Protein AF-A0A0B2PY81-F1 (afdb_monomer_lite)

Foldseek 3Di:
DAQELEDEPVDDCAPPDPSVVSSLCSLAPDPCVVHVHYYYDYDFFLDFAPDPVCVVVVHGGPVVRPVRPVVSCVVRVD

pLDDT: mean 93.11, std 7.55, range [57.5, 98.31]

InterPro domains:
  IPR029052 Metallo-dependent phosphatase-like [G3DSA:3.60.21.10] (1-75)
  IPR029052 Metallo-dependent phosphatase-like [SSF56300] (2-54)

Sequence (78 aa):
MFRFCIADTEHDWREGSEQYKFIEHCLATVDRQKQPWLIFAAHRVLGYSSDFWYGVEGSFEEPVGRESLQRDFGRNIK

Structure (mmCIF, N/CA/C/O backbone):
data_AF-A0A0B2PY81-F1
#
_entry.id   AF-A0A0B2PY81-F1
#
loop_
_atom_site.group_PDB
_atom_site.id
_atom_site.type_symbol
_atom_site.label_atom_id
_atom_site.label_alt_id
_atom_site.label_comp_id
_atom_site.label_asym_id
_atom_site.label_entity_id
_atom_site.label_seq_id
_atom_site.pdbx_PDB_ins_code
_atom_site.Cartn_x
_atom_site.Cartn_y
_atom_site.Cartn_z
_atom_site.occupancy
_atom_site.B_iso_or_equiv
_atom_site.auth_seq_id
_atom_site.auth_comp_id
_atom_site.auth_asym_id
_atom_site.auth_atom_id
_atom_site.pdbx_PDB_model_num
ATOM 1 N N . MET A 1 1 ? -14.580 -7.449 14.346 1.00 90.62 1 MET A N 1
ATOM 2 C CA . MET A 1 1 ? -14.819 -6.390 13.342 1.00 90.62 1 MET A CA 1
ATOM 3 C C . MET A 1 1 ? -13.534 -6.172 12.554 1.00 90.62 1 MET A C 1
ATOM 5 O O . MET A 1 1 ? -12.473 -6.254 13.164 1.00 90.62 1 MET A O 1
ATOM 9 N N . PHE A 1 2 ? -13.622 -5.926 11.246 1.00 96.75 2 PHE A N 1
ATOM 10 C CA . PHE A 1 2 ? -12.467 -5.724 10.359 1.00 96.75 2 PHE A CA 1
ATOM 11 C C . PHE A 1 2 ? -12.351 -4.253 9.939 1.00 96.75 2 PHE A C 1
ATOM 13 O O . PHE A 1 2 ? -13.364 -3.553 9.864 1.00 96.75 2 PHE A O 1
ATOM 20 N N . ARG A 1 3 ? -11.129 -3.800 9.655 1.00 97.25 3 ARG A N 1
ATOM 21 C CA . ARG A 1 3 ? -10.825 -2.567 8.921 1.00 97.25 3 ARG A CA 1
ATOM 22 C C . ARG A 1 3 ? -10.079 -2.952 7.651 1.00 97.25 3 ARG A C 1
ATOM 24 O O . ARG A 1 3 ? -9.093 -3.678 7.724 1.00 97.25 3 ARG A O 1
ATOM 31 N N . PHE A 1 4 ? -10.525 -2.416 6.523 1.00 97.81 4 PHE A N 1
ATOM 32 C CA . PHE A 1 4 ? -9.863 -2.573 5.236 1.00 97.81 4 PHE A CA 1
ATOM 33 C C . PHE A 1 4 ? -9.358 -1.215 4.750 1.00 97.81 4 PHE A C 1
ATOM 35 O O . PHE A 1 4 ? -10.110 -0.242 4.787 1.00 97.81 4 PHE A O 1
ATOM 42 N N . CYS A 1 5 ? -8.110 -1.166 4.292 1.00 97.50 5 CYS A N 1
ATOM 43 C CA . CYS A 1 5 ? -7.531 -0.037 3.570 1.00 97.50 5 CYS A CA 1
ATOM 44 C C . CYS A 1 5 ? -7.181 -0.523 2.163 1.00 97.50 5 CYS A C 1
ATOM 46 O O . CYS A 1 5 ? -6.322 -1.390 2.008 1.00 97.50 5 CYS A O 1
ATOM 48 N N . ILE A 1 6 ? -7.908 -0.026 1.162 1.00 98.31 6 ILE A N 1
ATOM 49 C CA . ILE A 1 6 ? -7.840 -0.522 -0.215 1.00 98.31 6 ILE A CA 1
ATOM 50 C C . ILE A 1 6 ? -7.120 0.510 -1.072 1.00 98.31 6 ILE A C 1
ATOM 52 O O . ILE A 1 6 ? -7.581 1.646 -1.159 1.00 98.31 6 ILE A O 1
ATOM 56 N N . ALA A 1 7 ? -6.004 0.117 -1.674 1.00 97.69 7 ALA A N 1
ATOM 57 C CA . ALA A 1 7 ? -5.245 0.954 -2.591 1.00 97.69 7 ALA A CA 1
ATOM 58 C C . ALA A 1 7 ? -5.574 0.619 -4.051 1.00 97.69 7 ALA A C 1
ATOM 60 O O . ALA A 1 7 ? -5.806 -0.538 -4.409 1.00 97.69 7 ALA A O 1
ATOM 61 N N . ASP A 1 8 ? -5.535 1.645 -4.886 1.00 98.06 8 ASP A N 1
ATOM 62 C CA . ASP A 1 8 ? -5.535 1.574 -6.336 1.00 98.06 8 ASP A CA 1
ATOM 63 C C . ASP A 1 8 ? -4.091 1.619 -6.855 1.00 98.06 8 ASP A C 1
ATOM 65 O O . ASP A 1 8 ? -3.397 2.636 -6.783 1.00 98.06 8 ASP A O 1
ATOM 69 N N . THR A 1 9 ? -3.634 0.493 -7.391 1.00 97.81 9 THR A N 1
ATOM 70 C CA . THR A 1 9 ? -2.268 0.334 -7.899 1.00 97.81 9 THR A CA 1
ATOM 71 C C . THR A 1 9 ? -2.081 0.817 -9.331 1.00 97.81 9 THR A C 1
ATOM 73 O O . THR A 1 9 ? -1.033 0.568 -9.912 1.00 97.81 9 THR A O 1
ATOM 76 N N . GLU A 1 10 ? -3.066 1.480 -9.930 1.00 97.94 10 GLU A N 1
ATOM 77 C CA . GLU A 1 10 ? -2.879 2.184 -11.203 1.00 97.94 10 GLU A CA 1
ATOM 78 C C . GLU A 1 10 ? -2.665 3.696 -10.998 1.00 97.94 10 GLU A C 1
ATOM 80 O O . GLU A 1 10 ? -2.422 4.429 -11.956 1.00 97.94 10 GLU A O 1
ATOM 85 N N . HIS A 1 11 ? -2.701 4.168 -9.746 1.00 97.56 11 HIS A N 1
ATOM 86 C CA . HIS A 1 11 ? -2.428 5.553 -9.354 1.00 97.56 11 HIS A CA 1
ATOM 87 C C . HIS A 1 11 ? -1.248 5.636 -8.382 1.00 97.56 11 HIS A C 1
ATOM 89 O O . HIS A 1 11 ? -0.939 4.682 -7.683 1.00 97.56 11 HIS A O 1
ATOM 95 N N . ASP A 1 12 ? -0.587 6.793 -8.295 1.00 96.50 12 ASP A N 1
ATOM 96 C CA . ASP A 1 12 ? 0.624 6.955 -7.481 1.00 96.50 12 ASP A CA 1
ATOM 97 C C . ASP A 1 12 ? 0.374 6.699 -5.980 1.00 96.50 12 ASP A C 1
ATOM 99 O O . ASP A 1 12 ? -0.388 7.420 -5.336 1.00 96.50 12 ASP A O 1
ATOM 103 N N . TRP A 1 13 ? 1.030 5.693 -5.397 1.00 95.75 13 TRP A N 1
ATOM 104 C CA . TRP A 1 13 ? 0.962 5.342 -3.968 1.00 95.75 13 TRP A CA 1
ATOM 105 C C . TRP A 1 13 ? 2.175 5.817 -3.157 1.00 95.75 13 TRP A C 1
ATOM 107 O O . TRP A 1 13 ? 2.279 5.494 -1.973 1.00 95.75 13 TRP A O 1
ATOM 117 N N . ARG A 1 14 ? 3.123 6.531 -3.772 1.00 94.69 14 ARG A N 1
ATOM 118 C CA . ARG A 1 14 ? 4.387 6.912 -3.128 1.00 94.69 14 ARG A CA 1
ATOM 119 C C . ARG A 1 14 ? 4.202 8.042 -2.122 1.00 94.69 14 ARG A C 1
ATOM 121 O O . ARG A 1 14 ? 3.238 8.807 -2.178 1.00 94.69 14 ARG A O 1
ATOM 128 N N . GLU A 1 15 ? 5.165 8.161 -1.211 1.00 93.56 15 GLU A N 1
ATOM 129 C CA . GLU A 1 15 ? 5.172 9.207 -0.187 1.00 93.56 15 GLU A CA 1
ATOM 130 C C . GLU A 1 15 ? 4.941 10.601 -0.800 1.00 93.56 15 GLU A C 1
ATOM 132 O O . GLU A 1 15 ? 5.592 11.002 -1.764 1.00 93.56 15 GLU A O 1
ATOM 137 N N . GLY A 1 16 ? 3.982 11.339 -0.235 1.00 93.88 16 GLY A N 1
ATOM 138 C CA . GLY A 1 16 ? 3.571 12.661 -0.713 1.00 93.88 16 GLY A CA 1
ATOM 139 C C . GLY A 1 16 ? 2.353 12.664 -1.644 1.00 93.88 16 GLY A C 1
ATOM 140 O O . GLY A 1 16 ? 1.714 13.716 -1.763 1.00 93.88 16 GLY A O 1
ATOM 141 N N . SER A 1 17 ? 1.976 11.521 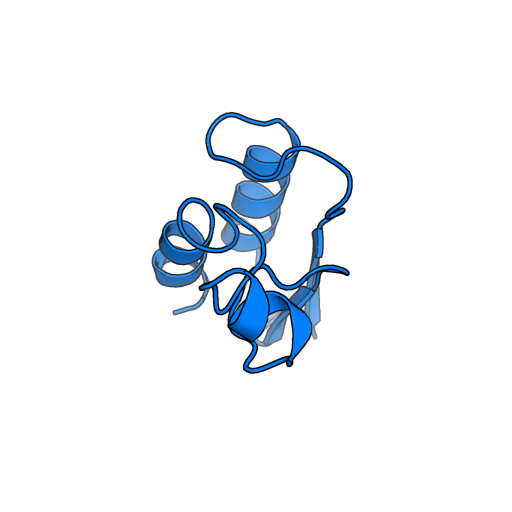-2.231 1.00 96.88 17 SER A N 1
ATOM 142 C CA . SER A 1 17 ? 0.774 11.414 -3.065 1.00 96.88 17 SER A CA 1
ATOM 143 C C . SER A 1 17 ? -0.519 11.548 -2.246 1.00 96.88 17 SER A C 1
ATOM 145 O O . SER A 1 17 ? -0.536 11.410 -1.018 1.00 96.88 17 SER A O 1
ATOM 147 N N . GLU A 1 18 ? -1.632 11.837 -2.923 1.00 98.06 18 GLU A N 1
ATOM 148 C CA . GLU A 1 18 ? -2.958 11.859 -2.293 1.00 98.06 18 GLU A CA 1
ATOM 149 C C . GLU A 1 18 ? -3.326 10.483 -1.726 1.00 98.06 18 GLU A C 1
ATOM 151 O O . GLU A 1 18 ? -3.736 10.366 -0.569 1.00 98.06 18 GLU A O 1
ATOM 156 N N . GLN A 1 19 ? -3.098 9.433 -2.513 1.00 97.25 19 GLN A N 1
ATOM 157 C CA . GLN A 1 19 ? -3.374 8.062 -2.111 1.00 97.25 19 GLN A CA 1
ATOM 158 C C . GLN A 1 19 ? -2.515 7.626 -0.916 1.00 97.25 19 GLN A C 1
ATOM 160 O O . GLN A 1 19 ? -3.029 6.963 -0.019 1.00 97.25 19 GLN A O 1
ATOM 165 N N . TYR A 1 20 ? -1.248 8.038 -0.837 1.00 95.94 20 TYR A N 1
ATOM 166 C CA . TYR A 1 20 ? -0.409 7.754 0.328 1.00 95.94 20 TYR A CA 1
ATOM 167 C C . TYR A 1 20 ? -0.996 8.359 1.610 1.00 95.94 20 TYR A C 1
ATOM 169 O O . TYR A 1 20 ? -1.139 7.665 2.614 1.00 95.94 20 TYR A O 1
ATOM 177 N N . LYS A 1 21 ? -1.427 9.628 1.563 1.00 96.31 21 LYS A N 1
ATOM 178 C CA . LYS A 1 21 ? -2.074 10.300 2.707 1.00 96.31 21 LYS A CA 1
ATOM 179 C C . LYS A 1 21 ? -3.378 9.612 3.109 1.00 96.31 21 LYS A C 1
ATOM 181 O O . LYS A 1 21 ? -3.674 9.491 4.296 1.00 96.31 21 LYS A O 1
ATOM 186 N N . PHE A 1 22 ? -4.152 9.143 2.130 1.00 97.25 22 PHE A N 1
ATOM 187 C CA . PHE A 1 22 ? -5.342 8.335 2.382 1.00 97.25 22 PHE A CA 1
ATOM 188 C C . PHE A 1 22 ? -4.998 7.019 3.098 1.00 97.25 22 PHE A C 1
ATOM 190 O O . PHE A 1 22 ? -5.636 6.692 4.102 1.00 97.25 22 PHE A O 1
ATOM 197 N N . ILE A 1 23 ? -3.987 6.283 2.621 1.00 96.25 23 ILE A N 1
ATOM 198 C CA . ILE A 1 23 ? -3.549 5.018 3.226 1.00 96.25 23 ILE A CA 1
ATOM 199 C C . ILE A 1 23 ? -3.071 5.260 4.662 1.00 96.25 23 ILE A C 1
ATOM 201 O O . ILE A 1 23 ? -3.536 4.577 5.575 1.00 96.25 23 ILE A O 1
ATOM 205 N N . GLU A 1 24 ? -2.220 6.265 4.885 1.00 94.88 24 GLU A N 1
ATOM 206 C CA . GLU A 1 24 ? -1.737 6.646 6.216 1.00 94.88 24 GLU A CA 1
ATOM 207 C C . GLU A 1 24 ? -2.909 6.947 7.164 1.00 94.88 24 GLU A C 1
ATOM 209 O O . GLU A 1 24 ? -3.003 6.372 8.252 1.00 94.88 24 GLU A O 1
ATOM 214 N N . HIS A 1 25 ? -3.861 7.777 6.729 1.00 96.25 25 HIS A N 1
ATOM 215 C CA . HIS A 1 25 ? -5.048 8.113 7.513 1.00 96.25 25 HIS A CA 1
ATOM 216 C C . HIS A 1 25 ? -5.924 6.885 7.817 1.00 96.25 25 HIS A C 1
ATOM 218 O O . HIS A 1 25 ? -6.398 6.708 8.944 1.00 96.25 25 HIS A O 1
ATOM 224 N N . CYS A 1 26 ? -6.133 6.009 6.834 1.00 96.81 26 CYS A N 1
ATOM 225 C CA . CYS A 1 26 ? -6.924 4.794 7.008 1.00 96.81 26 CYS A CA 1
ATOM 226 C C . CYS A 1 26 ? -6.312 3.851 8.054 1.00 96.81 26 CYS A C 1
ATOM 228 O O . CYS A 1 26 ? -7.044 3.296 8.883 1.00 96.81 26 CYS A O 1
ATOM 230 N N . LEU A 1 27 ? -4.984 3.696 8.03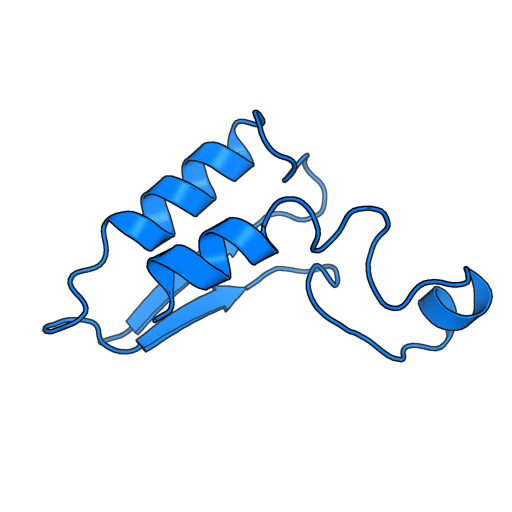8 1.00 95.00 27 LEU A N 1
ATOM 231 C CA . LEU A 1 27 ? -4.246 2.847 8.973 1.00 95.00 27 LEU A CA 1
ATOM 232 C C . LEU A 1 27 ? -4.158 3.465 10.376 1.00 95.00 27 LEU A C 1
ATOM 234 O O . LEU A 1 27 ? -4.240 2.735 11.358 1.00 95.00 27 LEU A O 1
ATOM 238 N N . ALA A 1 28 ? -4.023 4.789 10.492 1.00 93.75 28 ALA A N 1
ATOM 239 C CA . ALA A 1 28 ? -3.825 5.467 11.778 1.00 93.75 28 ALA A CA 1
ATOM 240 C C . ALA A 1 28 ? -5.114 5.645 12.605 1.00 93.75 28 ALA A C 1
ATOM 242 O O . ALA A 1 28 ? -5.062 5.795 13.823 1.00 93.75 28 ALA A O 1
ATOM 243 N N . THR A 1 29 ? -6.288 5.645 11.967 1.00 95.44 29 THR A N 1
ATOM 244 C CA . THR A 1 29 ? -7.575 5.981 12.618 1.00 95.44 29 THR A CA 1
ATOM 245 C C . THR A 1 29 ? -8.364 4.779 13.134 1.00 95.44 29 THR A C 1
ATOM 247 O O . THR A 1 29 ? -9.501 4.922 13.592 1.00 95.44 29 THR A O 1
ATOM 250 N N . VAL A 1 30 ? -7.830 3.565 13.011 1.00 94.94 30 VAL A N 1
ATOM 251 C CA . VAL A 1 30 ? -8.525 2.365 13.482 1.00 94.94 30 VAL A CA 1
ATOM 252 C C . VAL A 1 30 ? -8.372 2.198 14.996 1.00 94.94 30 VAL A C 1
ATOM 254 O O . VAL A 1 30 ? -7.269 2.176 15.534 1.00 94.94 30 VAL A O 1
ATOM 257 N N . ASP A 1 31 ? -9.492 2.021 15.698 1.00 95.50 31 ASP A N 1
ATOM 258 C CA . ASP A 1 31 ? -9.490 1.569 17.092 1.00 95.50 31 ASP A CA 1
ATOM 259 C C . ASP A 1 31 ? -9.253 0.053 17.113 1.00 95.50 31 ASP A C 1
ATOM 261 O O . ASP A 1 31 ? -10.161 -0.736 16.837 1.00 95.50 31 ASP A O 1
ATOM 265 N N . ARG A 1 32 ? -8.023 -0.363 17.429 1.00 93.12 32 ARG A N 1
ATOM 266 C CA . ARG A 1 32 ? -7.610 -1.775 17.408 1.00 93.12 32 ARG A CA 1
ATOM 267 C C . ARG A 1 32 ? -8.231 -2.615 18.530 1.00 93.12 32 ARG A C 1
ATOM 269 O O . ARG A 1 32 ? -8.275 -3.834 18.394 1.00 93.12 32 ARG A O 1
ATOM 276 N N . GLN A 1 33 ? -8.769 -2.006 19.594 1.00 95.50 33 GLN A N 1
ATOM 277 C CA . GLN A 1 33 ? -9.513 -2.747 20.621 1.00 95.50 33 GLN A CA 1
ATOM 278 C C . GLN A 1 33 ? -10.870 -3.211 20.070 1.00 95.50 33 GLN A C 1
ATOM 280 O O . GLN A 1 33 ? -11.318 -4.322 20.357 1.00 95.50 33 GLN A O 1
ATOM 285 N N . LYS A 1 34 ? -11.523 -2.374 19.253 1.00 97.44 34 LYS A N 1
ATOM 286 C CA . LYS A 1 34 ? -12.839 -2.668 18.654 1.00 97.44 34 LYS A CA 1
ATOM 287 C C . LYS A 1 34 ? -12.737 -3.364 17.291 1.00 97.44 34 LYS A C 1
ATOM 289 O O . LYS A 1 34 ? -13.568 -4.214 16.959 1.00 97.44 34 LYS A O 1
ATOM 294 N N . GLN A 1 35 ? -11.733 -3.007 16.493 1.00 96.88 35 GLN A N 1
ATOM 295 C CA . GLN A 1 35 ? -11.454 -3.524 15.149 1.00 96.88 35 GLN A CA 1
ATOM 296 C C . GLN A 1 35 ? -10.025 -4.101 15.095 1.00 96.88 35 GLN A C 1
ATOM 298 O O . GLN A 1 35 ? -9.131 -3.480 14.521 1.00 96.88 35 GLN A O 1
ATOM 303 N N . PRO A 1 36 ? -9.774 -5.281 15.695 1.00 94.94 36 PRO A N 1
ATOM 304 C CA . PRO A 1 36 ? -8.413 -5.810 15.840 1.00 94.94 36 PRO A CA 1
ATOM 305 C C . PRO A 1 36 ? -7.763 -6.202 14.508 1.00 94.94 36 PRO A C 1
ATOM 307 O O . PRO A 1 36 ? -6.540 -6.123 14.367 1.00 94.94 36 PRO A O 1
ATOM 310 N N . TRP A 1 37 ? -8.579 -6.591 13.527 1.00 95.81 37 TRP A N 1
ATOM 311 C CA . TRP A 1 37 ? -8.127 -7.054 12.221 1.00 95.81 37 TRP A CA 1
ATOM 312 C C . TRP A 1 37 ? -8.012 -5.886 11.242 1.00 95.81 37 TRP A C 1
ATOM 314 O O . TRP A 1 37 ? -9.022 -5.401 10.725 1.00 95.81 37 TRP A O 1
ATOM 324 N N . LEU A 1 38 ? -6.777 -5.456 10.996 1.00 96.00 38 LEU A N 1
ATOM 325 C CA . LEU A 1 38 ? -6.427 -4.435 10.015 1.00 96.00 38 LEU A CA 1
ATOM 326 C C . LEU A 1 38 ? -5.861 -5.112 8.765 1.00 96.00 38 LEU A C 1
ATOM 328 O O . LEU A 1 38 ? -4.871 -5.834 8.850 1.00 96.00 38 LEU A O 1
ATOM 332 N N . ILE A 1 39 ? -6.509 -4.901 7.623 1.00 96.06 39 ILE A N 1
ATOM 333 C CA . ILE A 1 39 ? -6.173 -5.546 6.354 1.00 96.06 39 ILE A CA 1
ATOM 334 C C . ILE A 1 39 ? -5.891 -4.460 5.320 1.00 96.06 39 ILE A C 1
ATOM 336 O O . ILE A 1 39 ? -6.716 -3.576 5.091 1.00 96.06 39 ILE A O 1
ATOM 340 N N . PHE A 1 40 ? -4.731 -4.547 4.682 1.00 96.38 40 PHE A N 1
ATOM 341 C CA . PHE A 1 40 ? -4.404 -3.769 3.495 1.00 96.38 40 PHE A CA 1
ATOM 342 C C . PHE A 1 40 ? -4.595 -4.649 2.259 1.00 96.38 40 PHE A C 1
ATOM 344 O O . PHE A 1 40 ? -4.186 -5.811 2.273 1.00 96.38 40 PHE A O 1
ATOM 351 N N . ALA A 1 41 ? -5.213 -4.115 1.208 1.00 97.38 41 ALA A N 1
ATOM 352 C CA . ALA A 1 41 ? -5.352 -4.820 -0.061 1.00 97.38 41 ALA A CA 1
ATOM 353 C C . ALA A 1 41 ? -5.102 -3.881 -1.242 1.00 97.38 41 ALA A C 1
ATOM 355 O O . ALA A 1 41 ? -5.437 -2.698 -1.199 1.00 97.38 41 ALA A O 1
ATOM 356 N N . ALA A 1 42 ? -4.509 -4.438 -2.289 1.00 97.50 42 ALA A N 1
ATOM 357 C CA . ALA A 1 42 ? -4.076 -3.750 -3.495 1.00 97.50 42 ALA A CA 1
ATOM 358 C C . ALA A 1 42 ? -4.100 -4.755 -4.662 1.00 97.50 42 ALA A C 1
ATOM 360 O O . ALA A 1 42 ? -4.022 -5.962 -4.415 1.00 97.50 42 ALA A O 1
ATOM 361 N N . HIS A 1 43 ? -4.244 -4.285 -5.906 1.00 97.81 43 HIS A N 1
ATOM 362 C CA . HIS A 1 43 ? -4.275 -5.170 -7.077 1.00 97.81 43 HIS A CA 1
ATOM 363 C C . HIS A 1 43 ? -2.874 -5.665 -7.468 1.00 97.81 43 HIS A C 1
ATOM 365 O O . HIS A 1 43 ? -2.631 -6.871 -7.436 1.00 97.81 43 HIS A O 1
ATOM 371 N N . ARG A 1 44 ? -1.948 -4.754 -7.798 1.00 97.19 44 ARG A N 1
ATOM 372 C CA . ARG A 1 44 ? -0.537 -5.089 -8.045 1.00 97.19 44 ARG A CA 1
ATOM 373 C C . ARG A 1 44 ? 0.232 -5.355 -6.751 1.00 97.19 44 ARG A C 1
ATOM 375 O O . ARG A 1 44 ? -0.185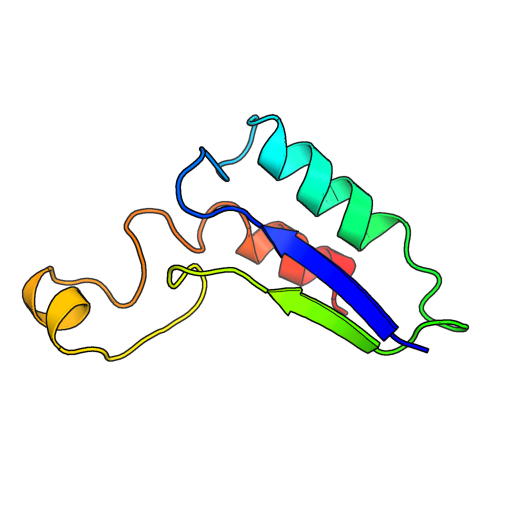 -4.968 -5.656 1.00 97.19 44 ARG A O 1
ATOM 382 N N . VAL A 1 45 ? 1.388 -6.004 -6.873 1.00 96.94 45 VAL A N 1
ATOM 383 C CA . VAL A 1 45 ? 2.178 -6.441 -5.718 1.00 96.94 45 VAL A CA 1
ATOM 384 C C . VAL A 1 45 ? 3.006 -5.289 -5.143 1.00 96.94 45 VAL A C 1
ATOM 386 O O . VAL A 1 45 ? 4.133 -5.047 -5.557 1.00 96.94 45 VAL A O 1
ATOM 389 N N . LEU A 1 46 ? 2.471 -4.638 -4.107 1.00 96.50 46 LEU A N 1
ATOM 390 C CA . LEU A 1 46 ? 3.191 -3.644 -3.287 1.00 96.50 46 LEU A CA 1
ATOM 391 C C . LEU A 1 46 ? 3.891 -4.255 -2.053 1.00 96.50 46 LEU A C 1
ATOM 393 O O . LEU A 1 46 ? 4.342 -3.541 -1.159 1.00 96.50 46 LEU A O 1
ATOM 397 N N . GLY A 1 47 ? 3.904 -5.587 -1.963 1.00 94.88 47 GLY A N 1
ATOM 398 C CA . GLY A 1 47 ? 4.511 -6.356 -0.879 1.00 94.88 47 GLY A CA 1
ATOM 399 C C . GLY A 1 47 ? 5.672 -7.196 -1.390 1.00 94.88 47 GLY A C 1
ATOM 400 O O . GLY A 1 47 ? 6.745 -6.673 -1.650 1.00 94.88 47 GLY A O 1
ATOM 401 N N . TYR A 1 48 ? 5.449 -8.504 -1.508 1.00 96.00 48 TYR A N 1
ATOM 402 C CA . TYR A 1 48 ? 6.452 -9.450 -1.989 1.00 96.00 48 TYR A CA 1
ATOM 403 C C . TYR A 1 48 ? 5.794 -10.482 -2.902 1.00 96.00 48 TYR A C 1
ATOM 405 O O . TYR A 1 48 ? 4.723 -11.003 -2.585 1.00 96.00 48 TYR A O 1
ATOM 413 N N . SER A 1 49 ? 6.452 -10.804 -4.007 1.00 97.50 49 SER A N 1
ATOM 414 C CA . SER A 1 49 ? 6.082 -11.879 -4.919 1.00 97.50 49 SER A CA 1
ATOM 415 C C . SER A 1 49 ? 7.334 -12.501 -5.525 1.00 97.50 49 SER A C 1
ATOM 417 O O . SER A 1 49 ? 8.314 -11.818 -5.803 1.00 97.50 49 SER A O 1
ATOM 419 N N . SER A 1 50 ? 7.292 -13.812 -5.739 1.00 97.25 50 SER A N 1
ATOM 420 C CA . SER A 1 50 ? 8.286 -14.549 -6.531 1.00 97.25 50 SER A CA 1
ATOM 421 C C . SER A 1 50 ? 7.731 -14.911 -7.909 1.00 97.25 50 SER A C 1
ATOM 423 O O . SER A 1 50 ? 8.116 -15.928 -8.483 1.00 97.25 50 SER A O 1
ATOM 425 N N . ASP A 1 51 ? 6.772 -14.124 -8.403 1.00 97.56 51 ASP A N 1
ATOM 426 C CA . ASP A 1 51 ? 6.222 -14.301 -9.740 1.00 97.56 51 ASP A CA 1
ATOM 427 C C . ASP A 1 51 ? 7.320 -14.211 -10.806 1.00 97.56 51 ASP A C 1
ATOM 429 O O . ASP A 1 51 ? 8.291 -13.458 -10.683 1.00 97.56 51 ASP A O 1
ATOM 433 N N . PHE A 1 52 ? 7.146 -15.003 -11.862 1.00 97.31 52 PHE A N 1
ATOM 434 C CA . PHE A 1 52 ? 8.121 -15.135 -12.934 1.00 97.31 52 PHE A CA 1
ATOM 435 C C . PHE A 1 52 ? 8.425 -13.789 -13.599 1.00 97.31 52 PHE A C 1
ATOM 437 O O . PHE A 1 52 ? 9.590 -13.507 -13.878 1.00 97.31 52 PHE A O 1
ATOM 444 N N . TRP A 1 53 ? 7.407 -12.949 -13.817 1.00 95.94 53 TRP A N 1
ATOM 445 C CA . TRP A 1 53 ? 7.578 -11.674 -14.511 1.00 95.94 53 TRP A CA 1
ATOM 446 C C . TRP A 1 53 ? 8.442 -10.697 -13.717 1.00 95.94 53 TRP A C 1
ATOM 448 O O . TRP A 1 53 ? 9.415 -10.182 -14.265 1.00 95.94 53 TRP A O 1
ATOM 458 N N . TYR A 1 54 ? 8.180 -10.534 -12.416 1.00 96.56 54 TYR A N 1
ATOM 459 C CA . TYR A 1 54 ? 9.046 -9.719 -11.560 1.00 96.56 54 TYR A CA 1
ATOM 460 C C . TYR A 1 54 ? 10.473 -10.282 -11.510 1.00 96.56 54 TYR A C 1
ATOM 462 O O . TYR A 1 54 ? 11.432 -9.519 -11.597 1.00 96.56 54 TYR A O 1
ATOM 470 N N . GLY A 1 55 ? 10.632 -11.611 -11.467 1.00 96.19 55 GLY A N 1
ATOM 471 C CA . GLY A 1 55 ? 11.949 -12.251 -11.487 1.00 96.19 55 GLY A CA 1
ATOM 472 C C . GLY A 1 55 ? 12.758 -11.959 -12.758 1.00 96.19 55 GLY A C 1
ATOM 473 O O . GLY A 1 55 ? 13.963 -11.721 -12.670 1.00 96.19 55 GLY A O 1
ATOM 474 N N . VAL A 1 56 ? 12.110 -11.927 -13.929 1.00 97.12 56 VAL A N 1
ATOM 475 C CA . VAL A 1 56 ? 12.744 -11.542 -15.207 1.00 97.12 56 VAL A CA 1
ATOM 476 C C . VAL A 1 56 ? 13.163 -10.069 -15.203 1.00 97.12 56 VAL A C 1
ATOM 478 O O . VAL A 1 56 ? 14.221 -9.734 -15.733 1.00 97.12 56 VAL A O 1
ATOM 481 N N . GLU A 1 57 ? 12.375 -9.201 -14.570 1.00 95.62 57 GLU A N 1
ATOM 482 C CA . GLU A 1 57 ? 12.676 -7.772 -14.409 1.00 95.62 57 GLU A CA 1
ATOM 483 C C . GLU A 1 57 ? 13.684 -7.479 -13.281 1.00 95.62 57 GLU A C 1
ATOM 485 O O . GLU A 1 57 ? 14.082 -6.331 -13.085 1.00 95.62 57 GLU A O 1
ATOM 490 N N . GLY A 1 58 ? 14.138 -8.503 -12.550 1.00 95.88 58 GLY A N 1
ATOM 491 C CA . GLY A 1 58 ? 15.075 -8.351 -11.436 1.00 95.88 58 GLY A CA 1
ATOM 492 C C . GLY A 1 58 ? 14.446 -7.755 -10.172 1.00 95.88 58 GLY A C 1
ATOM 493 O O . GLY A 1 58 ? 15.156 -7.162 -9.360 1.00 95.88 58 GLY A O 1
ATOM 494 N N . SER A 1 59 ? 13.133 -7.915 -9.999 1.00 95.81 59 SER A N 1
ATOM 495 C CA . SER A 1 59 ? 12.352 -7.431 -8.858 1.00 95.81 59 SER A CA 1
ATOM 496 C C . SER A 1 59 ? 11.616 -8.572 -8.141 1.00 95.81 59 SER A C 1
ATOM 498 O O . SER A 1 59 ? 11.508 -9.693 -8.633 1.00 95.81 59 SER A O 1
ATOM 500 N N . PHE A 1 60 ? 11.086 -8.274 -6.956 1.00 96.19 60 PHE A N 1
ATOM 501 C CA . PHE A 1 60 ? 10.183 -9.143 -6.186 1.00 96.19 60 PHE A CA 1
ATOM 502 C C . PHE A 1 60 ? 8.885 -8.409 -5.802 1.00 96.19 60 PHE A C 1
ATOM 504 O O . PHE A 1 60 ? 8.190 -8.787 -4.861 1.00 96.19 60 PHE A O 1
ATOM 511 N N . GLU A 1 61 ? 8.589 -7.323 -6.511 1.00 95.94 61 GLU A N 1
ATOM 512 C CA . GLU A 1 61 ? 7.485 -6.388 -6.293 1.00 95.94 61 GLU A CA 1
ATOM 513 C C . GLU A 1 61 ? 7.311 -5.495 -7.529 1.00 95.94 61 GLU A C 1
ATOM 515 O O . GLU A 1 61 ? 8.182 -5.455 -8.403 1.00 95.94 61 GLU A O 1
ATOM 520 N N . GLU A 1 62 ? 6.227 -4.720 -7.575 1.00 95.81 62 GLU A N 1
ATOM 521 C CA . GLU A 1 62 ? 6.171 -3.559 -8.466 1.00 95.81 62 GLU A CA 1
ATOM 522 C C . GLU A 1 62 ? 7.354 -2.619 -8.200 1.00 95.81 62 GLU A C 1
ATOM 524 O O . GLU A 1 62 ? 7.707 -2.417 -7.035 1.00 95.81 62 GLU A O 1
ATOM 529 N N . PRO A 1 63 ? 7.954 -1.997 -9.228 1.00 88.75 63 PRO A N 1
ATOM 530 C CA . PRO A 1 63 ? 9.019 -1.023 -9.025 1.00 88.75 63 PRO A CA 1
ATOM 531 C C . PRO A 1 63 ? 8.607 0.058 -8.013 1.00 88.75 63 PRO A C 1
ATOM 533 O O . PRO A 1 63 ? 7.609 0.752 -8.205 1.00 88.75 63 PRO A O 1
ATOM 536 N N . VAL A 1 64 ? 9.391 0.228 -6.941 1.00 85.38 64 VAL A N 1
ATOM 537 C CA . VAL A 1 64 ? 9.091 1.169 -5.838 1.00 85.38 64 VAL A CA 1
ATOM 538 C C . VAL A 1 64 ? 7.785 0.812 -5.092 1.00 85.38 64 VAL A C 1
ATOM 540 O O . VAL A 1 64 ? 7.067 1.676 -4.578 1.00 85.38 64 VAL A O 1
ATOM 543 N N . GLY A 1 65 ? 7.443 -0.477 -5.044 1.00 86.06 65 GLY A N 1
ATOM 544 C CA . GLY A 1 65 ? 6.187 -0.984 -4.503 1.00 86.06 65 GLY A CA 1
ATOM 545 C C . GLY A 1 65 ? 6.104 -0.843 -2.987 1.00 86.06 65 GLY A C 1
ATOM 546 O O . GLY A 1 65 ? 5.170 -0.226 -2.467 1.00 86.06 65 GLY A O 1
ATOM 547 N N . ARG A 1 66 ? 7.094 -1.372 -2.258 1.00 91.62 66 ARG A N 1
ATOM 548 C CA . ARG A 1 66 ? 7.033 -1.419 -0.784 1.00 91.62 66 ARG A CA 1
ATOM 549 C C . ARG A 1 66 ? 7.708 -0.246 -0.089 1.00 91.62 66 ARG A C 1
ATOM 551 O O . ARG A 1 66 ? 7.380 0.049 1.054 1.00 91.62 66 ARG A O 1
ATOM 558 N N . GLU A 1 67 ? 8.661 0.415 -0.733 1.00 88.94 67 GLU A N 1
ATOM 559 C CA . GLU A 1 67 ? 9.617 1.318 -0.070 1.00 88.94 67 GLU A CA 1
ATOM 560 C C . GLU A 1 67 ? 8.940 2.495 0.646 1.00 88.94 67 GLU A C 1
ATOM 562 O O . GLU A 1 67 ? 9.309 2.825 1.774 1.00 88.94 67 GLU A O 1
ATOM 567 N N . SER A 1 68 ? 7.900 3.076 0.036 1.00 84.00 68 SER A N 1
ATOM 568 C CA . SER A 1 68 ? 7.109 4.144 0.667 1.00 84.00 68 SER A CA 1
ATOM 569 C C . SER A 1 68 ? 6.177 3.604 1.761 1.00 84.00 68 SER A C 1
ATOM 571 O O . SER A 1 68 ? 6.085 4.176 2.845 1.00 84.00 68 SER A O 1
ATOM 573 N N . LEU A 1 69 ? 5.492 2.486 1.505 1.00 88.88 69 LEU A N 1
ATOM 574 C CA . LEU A 1 69 ? 4.377 2.011 2.336 1.00 88.88 69 LEU A CA 1
ATOM 575 C C . LEU A 1 69 ? 4.812 1.136 3.521 1.00 88.88 69 LEU A C 1
ATOM 577 O O . LEU A 1 69 ? 4.185 1.159 4.582 1.00 88.88 69 LEU A O 1
ATOM 581 N N . GLN A 1 70 ? 5.911 0.388 3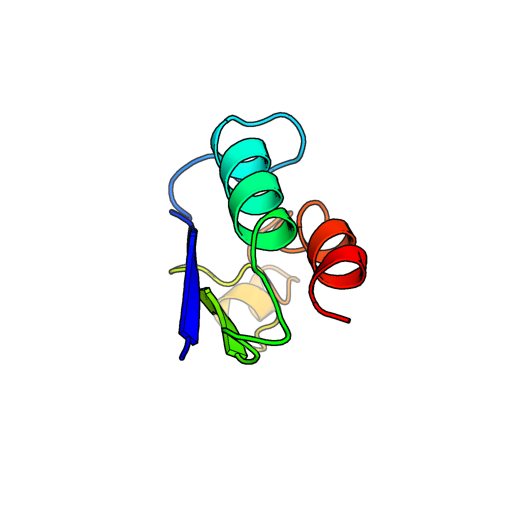.389 1.00 86.94 70 GLN A N 1
ATOM 582 C CA . GLN A 1 70 ? 6.403 -0.544 4.410 1.00 86.94 70 GLN A CA 1
ATOM 583 C C . GLN A 1 70 ? 6.709 0.164 5.735 1.00 86.94 70 GLN A C 1
ATOM 585 O O . GLN A 1 70 ? 6.510 -0.401 6.814 1.00 86.94 70 GLN A O 1
ATOM 590 N N . ARG A 1 71 ? 7.155 1.419 5.663 1.00 81.88 71 ARG A N 1
ATOM 591 C CA . ARG A 1 71 ? 7.403 2.264 6.831 1.00 81.88 71 ARG A CA 1
ATOM 592 C C . ARG A 1 71 ? 6.123 2.529 7.626 1.00 81.88 71 ARG A C 1
ATOM 594 O O . ARG A 1 71 ? 6.151 2.457 8.854 1.00 81.88 71 ARG A O 1
ATOM 601 N N . ASP A 1 72 ? 5.016 2.805 6.948 1.00 77.69 72 ASP A N 1
ATOM 602 C CA . ASP A 1 72 ? 3.734 3.101 7.595 1.00 77.69 72 ASP A CA 1
ATOM 603 C C . ASP A 1 72 ? 3.066 1.837 8.114 1.00 77.69 72 ASP A C 1
ATOM 605 O O . ASP A 1 72 ? 2.509 1.836 9.214 1.00 77.69 72 ASP A O 1
ATOM 609 N N . PHE A 1 73 ? 3.210 0.732 7.381 1.00 82.62 73 PHE A N 1
ATOM 610 C CA . PHE A 1 73 ? 2.821 -0.591 7.857 1.00 82.62 73 PHE A CA 1
ATOM 611 C C . PHE A 1 73 ? 3.546 -0.939 9.163 1.00 82.62 73 PHE A C 1
ATOM 613 O O . PHE A 1 73 ? 2.913 -1.332 10.141 1.00 82.62 73 PHE A O 1
ATOM 620 N N . GLY A 1 74 ? 4.859 -0.706 9.237 1.00 78.25 74 GLY A N 1
ATOM 621 C CA . GLY A 1 74 ? 5.648 -0.968 10.443 1.00 78.25 74 GLY A CA 1
ATOM 622 C C . GLY A 1 74 ? 5.251 -0.131 11.667 1.00 78.25 74 GLY A C 1
ATOM 623 O O . GLY A 1 74 ? 5.451 -0.589 12.795 1.00 78.25 74 GLY A O 1
ATOM 624 N N . ARG A 1 75 ? 4.692 1.071 11.466 1.00 75.88 75 ARG A N 1
ATOM 625 C CA . ARG A 1 75 ? 4.217 1.945 12.553 1.00 75.88 75 ARG A CA 1
ATOM 626 C C . ARG A 1 75 ? 2.808 1.598 13.021 1.00 75.88 75 ARG A C 1
ATOM 628 O O . ARG A 1 75 ? 2.570 1.582 14.222 1.00 75.88 75 ARG A O 1
ATOM 635 N N . ASN A 1 76 ? 1.897 1.336 12.086 1.00 73.00 76 ASN A N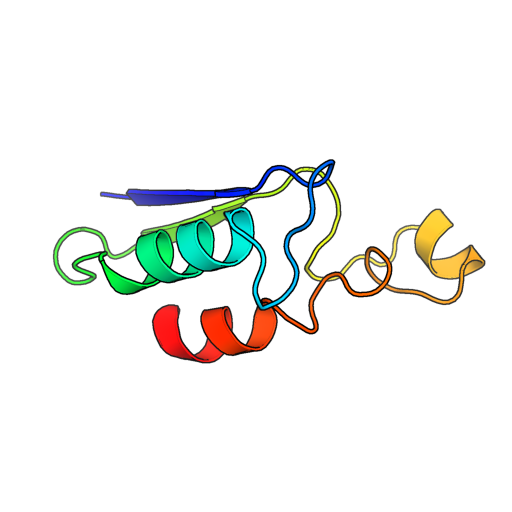 1
ATOM 636 C CA . ASN A 1 76 ? 0.458 1.293 12.366 1.00 73.00 76 ASN A CA 1
ATOM 637 C C . ASN A 1 76 ? -0.121 -0.129 12.478 1.00 73.00 76 ASN A C 1
ATOM 639 O O . ASN A 1 76 ? -1.246 -0.295 12.947 1.00 73.00 76 ASN A O 1
ATOM 643 N N . ILE A 1 77 ? 0.616 -1.156 12.035 1.00 65.62 77 ILE A N 1
ATOM 644 C CA . ILE A 1 77 ? 0.142 -2.554 12.029 1.00 65.62 77 ILE A CA 1
ATOM 645 C C . ILE A 1 77 ? 0.640 -3.350 13.253 1.00 65.62 77 ILE A C 1
ATOM 647 O O . ILE A 1 77 ? 0.119 -4.435 13.521 1.00 65.62 77 ILE A O 1
ATOM 651 N N . LYS A 1 78 ? 1.575 -2.805 14.048 1.00 57.50 78 LYS A N 1
ATOM 652 C CA . LYS A 1 78 ? 1.887 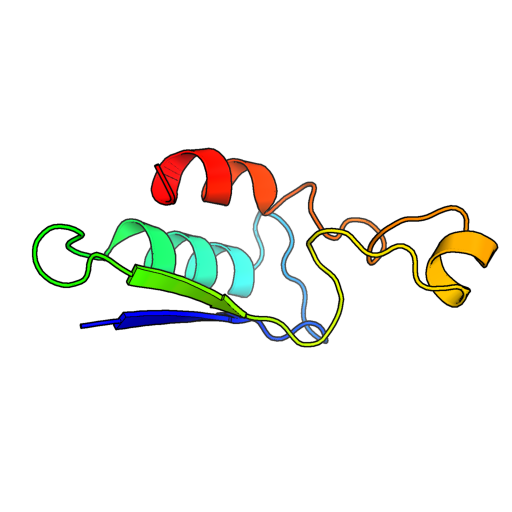-3.354 15.383 1.00 57.50 78 LYS A CA 1
ATOM 653 C C . LYS A 1 78 ? 0.687 -3.248 16.330 1.00 57.50 78 LYS A C 1
ATOM 655 O O . LYS A 1 78 ? 0.661 -4.048 17.285 1.00 57.50 78 LYS A O 1
#

Secondary structure (DSSP, 8-state):
-EEEEE--TTS--STTSHHHHHHHHHHHT--TTT--EEEEE-SS-SS----HHHHHTT-SSSTTSSTTTHHHHHHH--

Radius of gyration: 13.35 Å; chains: 1; bounding box: 30×28×36 Å

Organism: Glycine soja (NCBI:txid3848)